Protein AF-A0A1Y6D2R2-F1 (afdb_monomer_lite)

Sequence (92 aa):
MIPPPHRAPWTTTSRIPMKQSRTILRRVAGLTLALWLSGCVQVAPWERGHLAKPQMALEPHPEQNGFLEHVHGGREAASGGTSASGGGCGCY

Structure (mmCIF, N/CA/C/O backbone):
data_AF-A0A1Y6D2R2-F1
#
_entry.id   AF-A0A1Y6D2R2-F1
#
loop_
_atom_site.group_PDB
_atom_site.id
_atom_site.type_symbol
_atom_site.label_atom_id
_atom_site.label_alt_id
_atom_site.label_comp_id
_atom_site.label_asym_id
_atom_site.label_entity_id
_atom_site.label_seq_id
_atom_site.pdbx_PDB_ins_code
_atom_site.Cartn_x
_atom_site.Cartn_y
_atom_site.Cartn_z
_atom_site.occupancy
_atom_site.B_iso_or_equiv
_atom_site.auth_seq_id
_atom_site.auth_comp_id
_atom_site.auth_asym_id
_atom_site.auth_atom_id
_atom_site.pdbx_PDB_model_num
ATOM 1 N N . MET A 1 1 ? -41.005 38.271 54.889 1.00 44.94 1 MET A N 1
ATOM 2 C CA . MET A 1 1 ? -41.258 37.061 54.075 1.00 44.94 1 MET A CA 1
ATOM 3 C C . MET A 1 1 ? -39.993 36.756 53.288 1.00 44.94 1 MET A C 1
ATOM 5 O O . MET A 1 1 ? -39.618 37.561 52.452 1.00 44.94 1 MET A O 1
ATOM 9 N N . ILE A 1 2 ? -39.298 35.670 53.630 1.00 44.16 2 ILE A N 1
ATOM 10 C CA . ILE A 1 2 ? -38.034 35.219 53.019 1.00 44.16 2 ILE A CA 1
ATOM 11 C C . ILE A 1 2 ? -38.311 33.815 52.448 1.00 44.16 2 ILE A C 1
ATOM 13 O O . ILE A 1 2 ? -38.804 32.983 53.214 1.00 44.16 2 ILE A O 1
ATOM 17 N N . PRO A 1 3 ? -38.077 33.526 51.153 1.00 69.69 3 PRO A N 1
ATOM 18 C CA . PRO A 1 3 ? -38.274 32.183 50.602 1.00 69.69 3 PRO A CA 1
ATOM 19 C C . PRO A 1 3 ? -37.110 31.231 50.968 1.00 69.69 3 PRO A C 1
ATOM 21 O O . PRO A 1 3 ? -35.984 31.693 51.169 1.00 69.69 3 PRO A O 1
ATOM 24 N N . PRO A 1 4 ? -37.351 29.907 51.069 1.00 72.25 4 PRO A N 1
ATOM 25 C CA . PRO A 1 4 ? -36.335 28.921 51.445 1.00 72.25 4 PRO A CA 1
ATOM 26 C C . PRO A 1 4 ? -35.384 28.552 50.283 1.00 72.25 4 PRO A C 1
ATOM 28 O O . PRO A 1 4 ? -35.754 28.682 49.115 1.00 72.25 4 PRO A O 1
ATOM 31 N N . PRO A 1 5 ? -34.170 28.042 50.576 1.00 68.56 5 PRO A N 1
ATOM 32 C CA . PRO A 1 5 ? -33.186 27.678 49.557 1.00 68.56 5 PRO A CA 1
ATOM 33 C C . PRO A 1 5 ? -33.542 26.369 48.826 1.00 68.56 5 PRO A C 1
ATOM 35 O O . PRO A 1 5 ? -33.826 25.339 49.442 1.00 68.56 5 PRO A O 1
ATOM 38 N N . HIS A 1 6 ? -33.474 26.404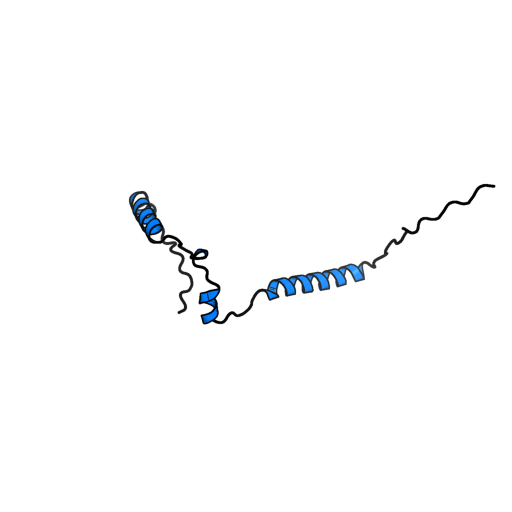 47.492 1.00 61.31 6 HIS A N 1
ATOM 39 C CA . HIS A 1 6 ? -33.615 25.246 46.607 1.00 61.31 6 HIS A CA 1
ATOM 40 C C . HIS A 1 6 ? -32.458 24.249 46.809 1.00 61.31 6 HIS A C 1
ATOM 42 O O . HIS A 1 6 ? -31.287 24.611 46.705 1.00 61.31 6 HIS A O 1
ATOM 48 N N . ARG A 1 7 ? -32.774 22.970 47.065 1.00 59.53 7 ARG A N 1
ATOM 49 C CA . ARG A 1 7 ? -31.787 21.874 47.054 1.00 59.53 7 ARG A CA 1
ATOM 50 C C . ARG A 1 7 ? -31.433 21.524 45.609 1.00 59.53 7 ARG A C 1
ATOM 52 O O . ARG A 1 7 ? -32.319 21.265 44.801 1.00 59.53 7 ARG A O 1
ATOM 59 N N . ALA A 1 8 ? -30.142 21.493 45.299 1.00 61.50 8 ALA A N 1
ATOM 60 C CA . ALA A 1 8 ? -29.638 21.133 43.982 1.00 61.50 8 ALA A CA 1
ATOM 61 C C . ALA A 1 8 ? -29.683 19.595 43.757 1.00 61.50 8 ALA A C 1
ATOM 63 O O . ALA A 1 8 ? -29.336 18.848 44.673 1.00 61.50 8 ALA A O 1
ATOM 64 N N . PRO A 1 9 ? -30.066 19.097 42.562 1.00 62.59 9 PRO A N 1
ATOM 65 C CA . PRO A 1 9 ? -30.294 17.666 42.294 1.00 62.59 9 PRO A CA 1
ATOM 66 C C . PRO A 1 9 ? -29.047 16.835 41.918 1.00 62.59 9 PRO A C 1
ATOM 68 O O . PRO A 1 9 ? -29.174 15.682 41.515 1.00 62.59 9 PRO A O 1
ATOM 71 N N . TRP A 1 10 ? -27.828 17.371 42.021 1.00 58.41 10 TRP A N 1
ATOM 72 C CA . TRP A 1 10 ? -26.628 16.738 41.444 1.00 58.41 10 TRP A CA 1
ATOM 73 C C . TRP A 1 10 ? -25.910 15.726 42.352 1.00 58.41 10 TRP A C 1
ATOM 75 O O . TRP A 1 10 ? -24.838 15.238 42.004 1.00 58.41 10 TRP A O 1
ATOM 85 N N . THR A 1 11 ? -26.505 15.304 43.469 1.00 52.97 11 THR A N 1
ATOM 86 C CA . THR A 1 11 ? -25.956 14.215 44.296 1.00 52.97 11 THR A CA 1
ATOM 87 C C . THR 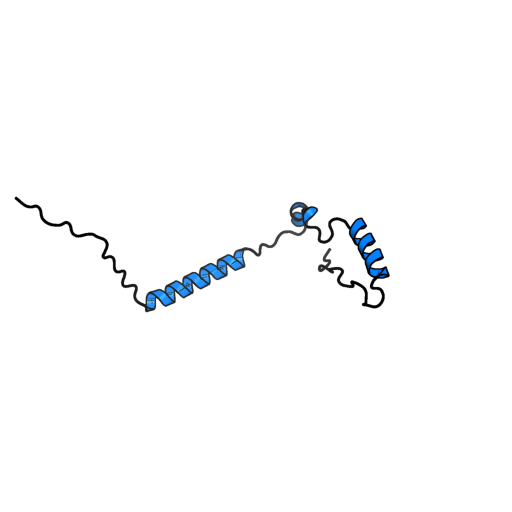A 1 11 ? -26.331 12.825 43.767 1.00 52.97 11 THR A C 1
ATOM 89 O O . THR A 1 11 ? -26.666 11.926 44.534 1.00 52.97 11 THR A O 1
ATOM 92 N N . THR A 1 12 ? -26.203 12.584 42.458 1.00 60.06 12 THR A N 1
ATOM 93 C CA . THR A 1 12 ? -26.061 11.203 41.968 1.00 60.06 12 THR A CA 1
ATOM 94 C C . THR A 1 12 ? -24.607 10.795 42.166 1.00 60.06 12 THR A C 1
ATOM 96 O O . THR A 1 12 ? -23.801 10.760 41.242 1.00 60.06 12 THR A O 1
ATOM 99 N N . THR A 1 13 ? -24.246 10.508 43.420 1.00 61.78 13 THR A N 1
ATOM 100 C CA . THR A 1 13 ? -23.050 9.713 43.690 1.00 61.78 13 THR A CA 1
ATOM 101 C C . THR A 1 13 ? -23.398 8.290 43.260 1.00 61.78 13 THR A C 1
ATOM 103 O O . THR A 1 13 ? -24.047 7.522 43.973 1.00 61.78 13 THR A O 1
ATOM 106 N N . SER A 1 14 ? -23.089 7.958 42.009 1.00 61.56 14 SER A N 1
ATOM 107 C CA . SER A 1 14 ? -23.235 6.596 41.521 1.00 61.56 14 SER A CA 1
ATOM 108 C C . SER A 1 14 ? -22.220 5.736 42.271 1.00 61.56 14 SER A C 1
ATOM 110 O O . SER A 1 14 ? -21.044 5.673 41.909 1.00 61.56 14 SER A O 1
ATOM 112 N N . ARG A 1 15 ? -22.656 5.086 43.354 1.00 59.62 15 ARG A N 1
ATOM 113 C CA . ARG A 1 15 ? -21.885 4.023 44.001 1.00 59.62 15 ARG A CA 1
ATOM 114 C C . ARG A 1 15 ? -21.932 2.804 43.090 1.00 59.62 15 ARG A C 1
ATOM 116 O O . ARG A 1 15 ? -22.757 1.916 43.272 1.00 59.62 15 ARG A O 1
ATOM 123 N N . ILE A 1 16 ? -21.075 2.785 42.077 1.00 61.19 16 ILE A N 1
ATOM 124 C CA . ILE A 1 16 ? -20.899 1.603 41.239 1.00 61.19 16 ILE A CA 1
ATOM 125 C C . ILE A 1 16 ? -20.128 0.581 42.088 1.00 61.19 16 ILE A C 1
ATOM 127 O O . ILE A 1 16 ? -19.006 0.871 42.512 1.00 61.19 16 ILE A O 1
ATOM 131 N N . PRO A 1 17 ? -20.686 -0.606 42.380 1.00 59.34 17 PRO A N 1
ATOM 132 C CA . PRO A 1 17 ? -19.975 -1.613 43.151 1.00 59.34 17 PRO A CA 1
ATOM 133 C C . PRO A 1 17 ? -18.734 -2.072 42.373 1.00 59.34 17 PRO A C 1
ATOM 135 O O . PRO A 1 17 ? -18.800 -2.401 41.189 1.00 59.34 17 PRO A O 1
ATOM 138 N N . MET A 1 18 ? -17.578 -2.131 43.038 1.00 60.22 18 MET A N 1
ATOM 139 C CA . MET A 1 18 ? -16.271 -2.405 42.409 1.00 60.22 18 MET A CA 1
ATOM 140 C C . MET A 1 18 ? -16.218 -3.744 41.638 1.00 60.22 18 MET A C 1
ATOM 142 O O . MET A 1 18 ? -15.420 -3.913 40.716 1.00 60.22 18 MET A O 1
ATOM 146 N N . LYS A 1 19 ? -17.109 -4.693 41.962 1.00 54.75 19 LYS A N 1
ATOM 147 C CA . LYS A 1 19 ? -17.268 -5.982 41.262 1.00 54.75 19 LYS A CA 1
ATOM 148 C C . LYS A 1 19 ? -17.979 -5.849 39.902 1.00 54.75 19 LYS A C 1
ATOM 150 O O . LYS A 1 19 ? -17.693 -6.611 38.976 1.00 54.75 19 LYS A O 1
ATOM 155 N N . GLN A 1 20 ? -18.853 -4.851 39.768 1.00 58.97 20 GLN A N 1
ATOM 156 C CA . GLN A 1 20 ? -19.564 -4.503 38.534 1.00 58.97 20 GLN A CA 1
ATOM 157 C C . GLN A 1 20 ? -18.637 -3.772 37.550 1.00 58.97 20 GLN A C 1
ATOM 159 O O . GLN A 1 20 ? -18.685 -4.038 36.356 1.00 58.97 20 GLN A O 1
ATOM 164 N N . SER A 1 21 ? -17.689 -2.967 38.046 1.00 64.81 21 SER A N 1
ATOM 165 C CA . SER A 1 21 ? -16.657 -2.323 37.214 1.00 64.81 21 SER A CA 1
ATOM 166 C C . SER A 1 21 ? -15.746 -3.335 36.491 1.00 64.81 21 SER A C 1
ATOM 168 O O . SER A 1 21 ? -15.577 -3.257 35.276 1.00 64.81 21 SER A O 1
ATOM 170 N N . ARG A 1 22 ? -15.230 -4.363 37.188 1.00 71.00 22 ARG A N 1
ATOM 171 C CA . ARG A 1 22 ? -14.327 -5.371 36.577 1.00 71.00 22 ARG A CA 1
ATOM 172 C C . ARG A 1 22 ? -15.016 -6.257 35.531 1.00 71.00 22 ARG A C 1
ATOM 174 O O . ARG A 1 22 ? -14.369 -6.719 34.595 1.00 71.00 22 ARG A O 1
ATOM 181 N N . THR A 1 23 ? -16.313 -6.519 35.683 1.00 71.19 23 THR A N 1
ATOM 182 C CA . THR A 1 23 ? -17.097 -7.317 34.723 1.00 71.19 23 THR A CA 1
ATOM 183 C C . THR A 1 23 ? -17.520 -6.494 33.508 1.00 71.19 23 THR A C 1
ATOM 185 O O . THR A 1 23 ? -17.442 -7.002 32.390 1.00 71.19 23 THR A O 1
ATOM 188 N N . ILE A 1 24 ? -17.871 -5.218 33.701 1.00 81.06 24 ILE A N 1
ATOM 189 C CA . ILE A 1 24 ? -18.105 -4.267 32.607 1.00 81.06 24 ILE A CA 1
ATOM 190 C C . ILE A 1 24 ? -16.822 -4.069 31.795 1.00 81.06 24 ILE A C 1
ATOM 192 O O . ILE A 1 24 ? -16.862 -4.210 30.577 1.00 81.06 24 ILE A O 1
ATOM 196 N N . LEU A 1 25 ? -15.673 -3.855 32.446 1.00 81.50 25 LEU A N 1
ATOM 197 C CA . LEU A 1 25 ? -14.395 -3.653 31.756 1.00 81.50 25 LEU A CA 1
ATOM 198 C C . LEU A 1 25 ? -13.998 -4.863 30.893 1.00 81.50 25 LEU A C 1
ATOM 200 O O . LEU A 1 25 ? -13.546 -4.692 29.767 1.00 81.50 25 LEU A O 1
ATOM 204 N N . ARG A 1 26 ? -14.234 -6.092 31.376 1.00 83.00 26 ARG A N 1
ATOM 205 C CA . ARG A 1 26 ? -14.009 -7.326 30.600 1.00 83.00 26 ARG A CA 1
ATOM 206 C C . ARG A 1 26 ? -14.927 -7.439 29.385 1.00 83.00 26 ARG A C 1
ATOM 208 O O . ARG A 1 26 ? -14.470 -7.843 28.321 1.00 83.00 26 ARG A O 1
ATOM 215 N N . ARG A 1 27 ? -16.209 -7.091 29.536 1.00 85.75 27 ARG A N 1
ATOM 216 C CA . ARG A 1 27 ? -17.161 -7.109 28.417 1.00 85.75 27 ARG A CA 1
ATOM 217 C C . ARG A 1 27 ? -16.823 -6.047 27.380 1.00 85.75 27 ARG A C 1
ATOM 219 O O . ARG A 1 27 ? -16.819 -6.369 26.202 1.00 85.75 27 ARG A O 1
ATOM 226 N N . VAL A 1 28 ? -16.481 -4.833 27.813 1.00 88.12 28 VAL A N 1
ATOM 227 C CA . VAL A 1 28 ? -16.044 -3.746 26.925 1.00 88.12 28 VAL A CA 1
ATOM 228 C C . VAL A 1 28 ? -14.771 -4.141 26.180 1.00 88.12 28 VAL A C 1
ATOM 230 O O . VAL A 1 28 ? -14.755 -4.036 24.963 1.00 88.12 28 VAL A O 1
ATOM 233 N N . ALA A 1 29 ? -13.763 -4.686 26.870 1.00 87.88 29 ALA A N 1
ATOM 234 C CA . ALA A 1 29 ? -12.526 -5.151 26.241 1.00 87.88 29 ALA A CA 1
ATOM 235 C C . ALA A 1 29 ? -12.768 -6.262 25.198 1.00 87.88 29 ALA A C 1
ATOM 237 O O . ALA A 1 29 ? -12.172 -6.248 24.121 1.00 87.88 29 ALA A O 1
ATOM 238 N N . GLY A 1 30 ? -13.671 -7.206 25.490 1.00 88.69 30 GLY A N 1
ATOM 239 C CA . GLY A 1 30 ? -14.069 -8.246 24.537 1.00 88.69 30 GLY A CA 1
ATOM 240 C C . GLY A 1 30 ? -14.798 -7.685 23.313 1.00 88.69 30 GLY A C 1
ATOM 241 O O . GLY A 1 30 ? -14.511 -8.088 22.189 1.00 88.69 30 GLY A O 1
ATOM 242 N N . LEU A 1 31 ? -15.694 -6.715 23.517 1.00 86.94 31 LEU A N 1
ATOM 243 C CA . LEU A 1 31 ? -16.433 -6.043 22.444 1.00 86.94 31 LEU A CA 1
ATOM 244 C C . LEU A 1 31 ? -15.514 -5.197 21.560 1.00 86.94 31 LEU A C 1
ATOM 246 O O . LEU A 1 31 ? -15.628 -5.252 20.339 1.00 86.94 31 LEU A O 1
ATOM 250 N N . THR A 1 32 ? -14.570 -4.465 22.159 1.00 85.31 32 THR A N 1
ATOM 251 C CA . THR A 1 32 ? -13.554 -3.730 21.402 1.00 85.31 32 THR A CA 1
ATOM 252 C C . THR A 1 32 ? -12.692 -4.692 20.602 1.00 85.31 32 THR A C 1
ATOM 254 O O . THR A 1 32 ? -12.522 -4.477 19.413 1.00 85.31 32 THR A O 1
ATOM 257 N N . LEU A 1 33 ? -12.222 -5.796 21.189 1.00 85.94 33 LEU A N 1
ATOM 258 C CA . LEU A 1 33 ? -11.400 -6.764 20.461 1.00 85.94 33 LEU A CA 1
ATOM 259 C C . LEU A 1 33 ? -12.154 -7.360 19.260 1.00 85.94 33 LEU A C 1
ATOM 261 O O . LEU A 1 33 ? -11.617 -7.388 18.159 1.00 85.94 33 LEU A O 1
ATOM 265 N N . ALA A 1 34 ? -13.418 -7.756 19.432 1.00 82.44 34 ALA A N 1
ATOM 266 C CA . ALA A 1 34 ? -14.240 -8.269 18.334 1.00 82.44 34 ALA A CA 1
ATOM 267 C C . ALA A 1 34 ? -14.431 -7.245 17.197 1.00 82.44 34 ALA A C 1
ATOM 269 O O . ALA A 1 34 ? -14.422 -7.620 16.024 1.00 82.44 34 ALA A O 1
ATOM 270 N N . LEU A 1 35 ? -14.543 -5.953 17.527 1.00 80.44 35 LEU A N 1
ATOM 271 C CA . LEU A 1 35 ? -14.640 -4.880 16.535 1.00 80.44 35 LEU A CA 1
ATOM 272 C C . LEU A 1 35 ? -13.371 -4.778 15.678 1.00 80.44 35 LEU A C 1
ATOM 274 O O . LEU A 1 35 ? -13.463 -4.614 14.464 1.00 80.44 35 LEU A O 1
ATOM 278 N N . TRP A 1 36 ? -12.194 -4.939 16.287 1.00 77.81 36 TRP A N 1
ATOM 279 C CA . TRP A 1 36 ? -10.914 -4.897 15.573 1.00 77.81 36 TRP A CA 1
ATOM 280 C C . TRP A 1 36 ? -10.717 -6.098 14.640 1.00 77.81 36 TRP A C 1
ATOM 282 O O . TRP A 1 36 ? -10.122 -5.949 13.576 1.00 77.81 36 TRP A O 1
ATOM 292 N N . LEU A 1 37 ? -11.253 -7.274 14.986 1.00 74.81 37 LEU A N 1
ATOM 293 C CA . LEU A 1 37 ? -11.185 -8.459 14.121 1.00 74.81 37 LEU A CA 1
ATOM 294 C C . LEU A 1 37 ? -12.208 -8.438 12.968 1.00 74.81 37 LEU A C 1
ATOM 296 O O . LEU A 1 37 ? -12.036 -9.167 11.994 1.00 74.81 37 LEU A O 1
ATOM 300 N N . SER A 1 38 ? -13.246 -7.597 13.035 1.00 70.12 38 SER A N 1
ATOM 301 C CA . SER A 1 38 ? -14.311 -7.547 12.017 1.00 70.12 38 SER A CA 1
ATOM 302 C C . SER A 1 38 ? -13.894 -6.952 10.661 1.00 70.12 38 SER A C 1
ATOM 304 O O . SER A 1 38 ? -14.644 -7.050 9.695 1.00 70.12 38 SER A O 1
ATOM 306 N N . GLY A 1 39 ? -12.693 -6.371 10.559 1.00 65.25 39 GLY A N 1
ATOM 307 C CA . GLY A 1 39 ? -12.169 -5.800 9.311 1.00 65.25 39 GLY A CA 1
ATOM 308 C C . GLY A 1 39 ? -11.600 -6.819 8.314 1.00 65.25 39 GLY A C 1
ATOM 309 O O . GLY A 1 39 ? -11.270 -6.448 7.190 1.00 65.25 39 GLY A O 1
ATOM 310 N N . CYS A 1 40 ? -11.463 -8.092 8.695 1.00 69.19 40 CYS A N 1
ATOM 311 C CA . CYS A 1 40 ? -10.909 -9.124 7.820 1.00 69.19 40 CYS A CA 1
ATOM 312 C C . CYS A 1 40 ? -12.023 -9.744 6.959 1.00 69.19 40 CYS A C 1
ATOM 314 O O . CYS A 1 40 ? -12.596 -10.774 7.310 1.00 69.19 40 CYS A O 1
ATOM 316 N N . VAL A 1 41 ? -12.370 -9.083 5.849 1.00 71.31 41 VAL A N 1
ATOM 317 C CA . VAL A 1 41 ? -13.337 -9.596 4.867 1.00 71.31 41 VAL A CA 1
ATOM 318 C C . VAL A 1 41 ? -12.610 -10.313 3.729 1.00 71.31 41 VAL A C 1
ATOM 320 O O . VAL A 1 41 ? -11.642 -9.799 3.166 1.00 71.31 41 VAL A O 1
ATOM 323 N N . GLN A 1 42 ? -13.068 -11.517 3.388 1.00 67.25 42 GLN A N 1
ATOM 324 C CA . GLN A 1 42 ? -12.545 -12.263 2.248 1.00 67.25 42 GLN A CA 1
ATOM 325 C C . GLN A 1 42 ? -13.110 -11.654 0.955 1.00 67.25 42 GLN A C 1
ATOM 327 O O . GLN A 1 42 ? -14.276 -11.858 0.629 1.00 67.25 42 GLN A O 1
ATOM 332 N N . VAL A 1 43 ? -12.289 -10.891 0.233 1.00 68.69 43 VAL A N 1
ATOM 333 C CA . VAL A 1 43 ? -12.643 -10.302 -1.070 1.00 68.69 43 VAL A CA 1
ATOM 334 C C . VAL A 1 43 ? -12.374 -11.321 -2.173 1.00 68.69 43 VAL A C 1
ATOM 336 O O . VAL A 1 43 ? -11.337 -11.996 -2.156 1.00 68.69 43 VAL A O 1
ATOM 339 N N . ALA A 1 44 ? -13.286 -11.453 -3.136 1.00 71.94 44 ALA A N 1
ATOM 340 C CA . ALA A 1 44 ? -13.085 -12.388 -4.232 1.00 71.94 44 ALA A CA 1
ATOM 341 C C . ALA A 1 44 ? -11.929 -11.922 -5.148 1.00 71.94 44 ALA A C 1
ATOM 343 O O . ALA A 1 44 ? -11.759 -10.718 -5.362 1.00 71.94 44 ALA A O 1
ATOM 344 N N . PRO A 1 45 ? -11.120 -12.832 -5.729 1.00 62.28 45 PRO A N 1
ATOM 345 C CA . PRO A 1 45 ? -9.913 -12.458 -6.471 1.00 62.28 45 PRO A CA 1
ATOM 346 C C . PRO A 1 45 ? -10.139 -11.450 -7.606 1.00 62.28 45 PRO A C 1
ATOM 348 O O . PRO A 1 45 ? -9.278 -10.604 -7.833 1.00 62.28 45 PRO A O 1
ATOM 351 N N . TRP A 1 46 ? -11.290 -11.518 -8.281 1.00 73.62 46 TRP A N 1
ATOM 352 C CA . TRP A 1 46 ? -11.665 -10.647 -9.400 1.00 73.62 46 TRP A CA 1
ATOM 353 C C . TRP A 1 46 ? -12.139 -9.248 -8.973 1.00 73.62 46 TRP A C 1
ATOM 355 O O . TRP A 1 46 ? -12.047 -8.311 -9.761 1.00 73.62 46 TRP A O 1
ATOM 365 N N . GLU A 1 47 ? -12.580 -9.058 -7.727 1.00 68.31 47 GLU A N 1
ATOM 366 C CA . GLU A 1 47 ? -12.952 -7.734 -7.198 1.00 68.31 47 GLU A CA 1
ATOM 367 C C . GLU A 1 47 ? -11.713 -6.877 -6.899 1.00 68.31 47 GLU A C 1
ATOM 369 O O . GLU A 1 47 ? -11.768 -5.646 -6.942 1.00 68.31 47 GLU A O 1
ATOM 374 N N . ARG A 1 48 ? -10.550 -7.516 -6.691 1.00 61.69 48 ARG A N 1
ATOM 375 C CA . ARG A 1 48 ? -9.272 -6.817 -6.490 1.00 61.69 48 ARG A CA 1
ATOM 376 C C . ARG A 1 48 ? -8.895 -5.923 -7.670 1.00 61.69 48 ARG A C 1
ATOM 378 O O . ARG A 1 48 ? -8.276 -4.894 -7.437 1.00 61.69 48 ARG A O 1
ATOM 385 N N . GLY A 1 49 ? -9.311 -6.252 -8.896 1.00 65.44 49 GLY A N 1
ATOM 386 C CA . GLY A 1 49 ? -9.064 -5.406 -10.071 1.00 65.44 49 GLY A CA 1
ATOM 387 C C . GLY A 1 49 ? -9.735 -4.030 -9.990 1.00 65.44 49 GLY A C 1
ATOM 388 O O . GLY A 1 49 ? -9.212 -3.063 -10.531 1.00 65.44 49 GLY A O 1
ATOM 389 N N . HIS A 1 50 ? -10.857 -3.917 -9.270 1.00 68.94 50 HIS A N 1
ATOM 390 C CA . HIS A 1 50 ? -11.551 -2.644 -9.058 1.00 68.94 50 HIS A CA 1
ATOM 391 C C . HIS A 1 50 ? -11.081 -1.900 -7.798 1.00 68.94 50 HIS A C 1
ATOM 393 O O . HIS A 1 50 ? -11.154 -0.671 -7.752 1.00 68.94 50 HIS A O 1
ATOM 399 N N . LEU A 1 51 ? -10.604 -2.625 -6.778 1.00 65.75 51 LEU A N 1
ATOM 400 C CA . LEU A 1 51 ? -10.124 -2.046 -5.516 1.00 65.75 51 LEU A CA 1
ATOM 401 C C . LEU A 1 51 ? -8.648 -1.618 -5.572 1.00 65.75 51 LEU A C 1
ATOM 403 O O . LEU A 1 51 ? -8.266 -0.662 -4.894 1.00 65.75 51 LEU A O 1
ATOM 407 N N . ALA A 1 52 ? -7.822 -2.294 -6.373 1.00 68.56 52 ALA A N 1
ATOM 408 C CA . ALA A 1 52 ? -6.410 -1.975 -6.557 1.00 68.56 52 ALA A CA 1
ATOM 409 C C . ALA A 1 52 ? -6.260 -0.794 -7.520 1.00 68.56 52 ALA A C 1
ATOM 411 O O . ALA A 1 52 ? -6.036 -0.950 -8.720 1.00 68.56 52 ALA A O 1
ATOM 412 N N . LYS A 1 53 ? -6.416 0.418 -6.984 1.00 74.19 53 LYS A N 1
ATOM 413 C CA . LYS A 1 53 ? -6.186 1.637 -7.758 1.00 74.19 53 LYS A CA 1
ATOM 414 C C . LYS A 1 53 ? -4.714 1.695 -8.196 1.00 74.19 53 LYS A C 1
ATOM 416 O O . LYS A 1 53 ? -3.846 1.343 -7.397 1.00 74.19 53 LYS A O 1
ATOM 421 N N . PRO A 1 54 ? -4.402 2.200 -9.400 1.00 68.38 54 PRO A N 1
ATOM 422 C CA . PRO A 1 54 ? -3.023 2.277 -9.891 1.00 68.38 54 PRO A CA 1
ATOM 423 C C . PRO A 1 54 ? -2.099 3.106 -8.981 1.00 68.38 54 PRO A C 1
ATOM 425 O O . PRO A 1 54 ? -0.905 2.853 -8.924 1.00 68.38 54 PRO A O 1
ATOM 428 N N . GLN A 1 55 ? -2.646 4.041 -8.198 1.00 69.94 55 GLN A N 1
ATOM 429 C CA . GLN A 1 55 ? -1.897 4.836 -7.214 1.00 69.94 55 GLN A CA 1
ATOM 430 C C . GLN A 1 55 ? -1.468 4.044 -5.965 1.00 69.94 55 GLN A C 1
ATOM 432 O O . GLN A 1 55 ? -0.701 4.557 -5.159 1.00 69.94 55 GLN A O 1
ATOM 437 N N . MET A 1 56 ? -1.990 2.831 -5.767 1.00 70.31 56 MET A N 1
ATOM 438 C CA . MET A 1 56 ? -1.588 1.919 -4.687 1.00 70.31 56 MET A CA 1
ATOM 439 C C . MET A 1 56 ? -0.524 0.916 -5.149 1.00 70.31 56 MET A C 1
ATOM 441 O O . MET A 1 56 ? -0.183 0.001 -4.400 1.00 70.31 56 MET A O 1
ATOM 445 N N . ALA A 1 57 ? -0.035 1.042 -6.388 1.00 77.31 57 ALA A N 1
ATOM 446 C CA . ALA A 1 57 ? 1.064 0.229 -6.875 1.00 77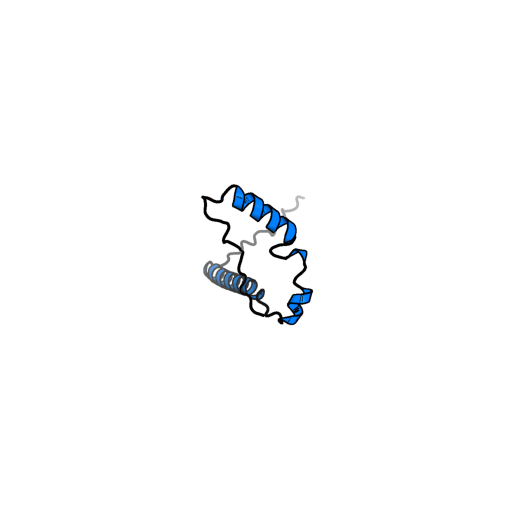.31 57 ALA A CA 1
ATOM 447 C C . ALA A 1 57 ? 2.300 0.453 -5.995 1.00 77.31 57 ALA A C 1
ATOM 449 O O . ALA A 1 57 ? 2.631 1.587 -5.654 1.00 77.31 57 ALA A O 1
ATOM 450 N N . LEU A 1 58 ? 2.977 -0.644 -5.648 1.00 75.62 58 LEU A N 1
ATOM 451 C CA . LEU A 1 58 ? 4.221 -0.603 -4.879 1.00 75.62 58 LEU A CA 1
ATOM 452 C C . LEU A 1 58 ? 5.294 0.225 -5.598 1.00 75.62 58 LEU A C 1
ATOM 454 O O . LEU A 1 58 ? 6.08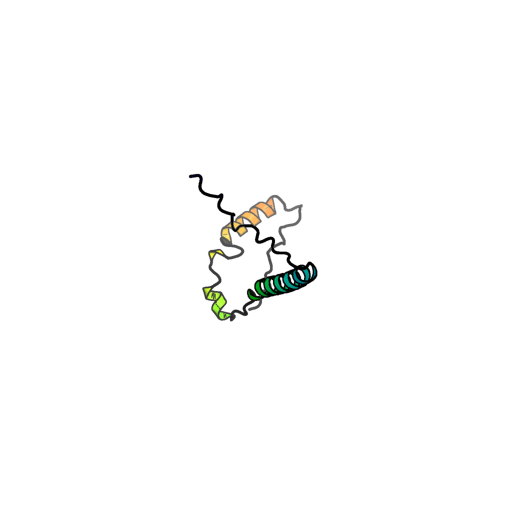0 0.902 -4.949 1.00 75.62 58 LEU A O 1
ATOM 458 N N . GLU A 1 59 ? 5.263 0.192 -6.930 1.00 76.75 59 GLU A N 1
ATOM 459 C CA . GLU A 1 59 ? 6.107 0.995 -7.799 1.00 76.75 59 GLU A CA 1
ATOM 460 C C . GLU A 1 59 ? 5.242 1.761 -8.816 1.00 76.75 59 GLU A C 1
ATOM 462 O O . GLU A 1 59 ? 4.837 1.188 -9.831 1.00 76.75 59 GLU A O 1
ATOM 467 N N . PRO A 1 60 ? 4.907 3.036 -8.557 1.00 75.19 60 PRO A N 1
ATOM 468 C CA . PRO A 1 60 ? 4.071 3.833 -9.457 1.00 75.19 60 PRO A CA 1
ATOM 469 C C . PRO A 1 60 ? 4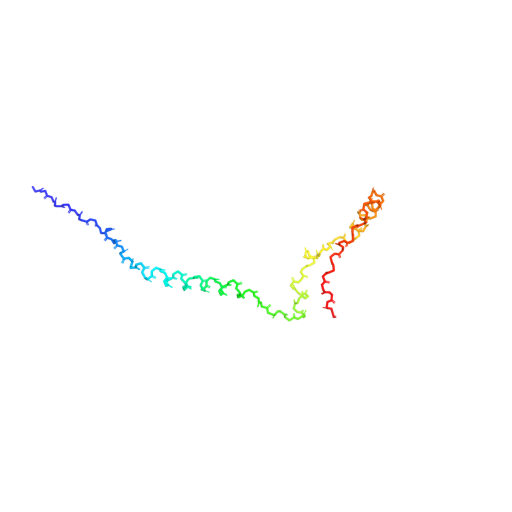.775 4.229 -10.764 1.00 75.19 60 PRO A C 1
ATOM 471 O O . PRO A 1 60 ? 4.101 4.462 -11.768 1.00 75.19 60 PRO A O 1
ATOM 474 N N . HIS A 1 61 ? 6.110 4.324 -10.746 1.00 83.44 61 HIS A N 1
ATOM 475 C CA . HIS A 1 61 ? 6.937 4.816 -11.855 1.00 83.44 61 HIS A CA 1
ATOM 476 C C . HIS A 1 61 ? 8.124 3.873 -12.108 1.00 83.44 61 HIS A C 1
ATOM 478 O O . HIS A 1 61 ? 9.266 4.204 -11.769 1.00 83.44 61 HIS A O 1
ATOM 484 N N . PRO A 1 62 ? 7.885 2.683 -12.688 1.00 79.12 62 PRO A N 1
ATOM 485 C CA . PRO A 1 62 ? 8.918 1.661 -12.857 1.00 79.12 62 PRO A CA 1
ATOM 486 C C . PRO A 1 62 ? 10.104 2.140 -13.707 1.00 79.12 62 PRO A C 1
ATOM 488 O O . PRO A 1 62 ? 11.242 1.748 -13.453 1.00 79.12 62 PRO A O 1
ATOM 491 N N . GLU A 1 63 ? 9.870 3.017 -14.683 1.00 83.81 63 GLU A N 1
ATOM 492 C CA . GLU A 1 63 ? 10.916 3.599 -15.524 1.00 83.81 63 GLU A CA 1
ATOM 493 C C . GLU A 1 63 ? 11.845 4.542 -14.749 1.00 83.81 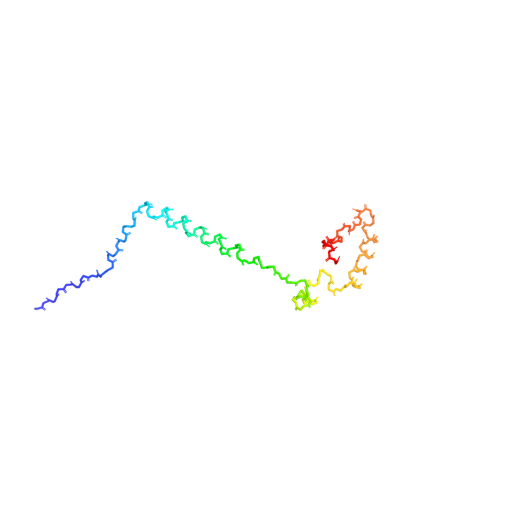63 GLU A C 1
ATOM 495 O O . GLU A 1 63 ? 13.058 4.546 -14.967 1.00 83.81 63 GLU A O 1
ATOM 500 N N . GLN A 1 64 ? 11.288 5.312 -13.813 1.00 85.19 64 GLN A N 1
ATOM 501 C CA . GLN A 1 64 ? 12.060 6.224 -12.975 1.00 85.19 64 GLN A CA 1
ATOM 502 C C . GLN A 1 64 ? 12.815 5.445 -11.905 1.00 85.19 64 GLN A C 1
ATOM 504 O O . GLN A 1 64 ? 13.998 5.704 -11.689 1.00 85.19 64 GLN A O 1
ATOM 509 N N . ASN A 1 65 ? 12.166 4.456 -11.284 1.00 83.00 65 ASN A N 1
ATOM 510 C CA . ASN A 1 65 ? 12.820 3.635 -10.277 1.00 83.00 65 ASN A CA 1
ATOM 511 C C . ASN A 1 65 ? 13.968 2.811 -10.877 1.00 83.00 65 ASN A C 1
ATOM 513 O O . ASN A 1 65 ? 15.057 2.791 -10.316 1.00 83.00 65 ASN A O 1
ATOM 517 N N . GLY A 1 66 ? 13.790 2.242 -12.074 1.00 84.31 66 GLY A N 1
ATOM 518 C CA . GLY A 1 66 ? 14.877 1.567 -12.790 1.00 84.31 66 GLY A CA 1
ATOM 519 C C . GLY A 1 66 ? 16.068 2.489 -13.073 1.00 84.31 66 GLY A C 1
ATOM 520 O O . GLY A 1 66 ? 17.219 2.100 -12.880 1.00 84.31 66 GLY A O 1
ATOM 521 N N . PHE A 1 67 ? 15.817 3.740 -13.474 1.00 86.06 67 PHE A N 1
ATOM 522 C CA . PHE A 1 67 ? 16.886 4.725 -13.665 1.00 86.06 67 PHE A CA 1
ATOM 523 C C . PHE A 1 67 ? 17.620 5.053 -12.356 1.00 86.06 67 PHE A C 1
ATOM 525 O O . PHE A 1 67 ? 18.853 5.097 -12.331 1.00 86.06 67 PHE A O 1
ATOM 532 N N . LEU A 1 68 ? 16.880 5.263 -11.267 1.00 86.50 68 LEU A N 1
ATOM 533 C CA . LEU A 1 68 ? 17.456 5.539 -9.950 1.00 86.50 68 LEU A CA 1
ATOM 534 C C . LEU A 1 68 ? 18.274 4.354 -9.435 1.00 86.50 68 LEU A C 1
ATOM 536 O O . LEU A 1 68 ? 19.375 4.564 -8.932 1.00 86.50 68 LEU A O 1
ATOM 540 N N . GLU A 1 69 ? 17.791 3.133 -9.643 1.00 84.38 69 GLU A N 1
ATOM 541 C CA . GLU A 1 69 ? 18.506 1.895 -9.336 1.00 84.38 69 GLU A CA 1
ATOM 542 C C . GLU A 1 69 ? 19.804 1.758 -10.136 1.00 84.38 69 GLU A C 1
ATOM 544 O O . GLU A 1 69 ? 20.845 1.426 -9.575 1.00 84.38 69 GLU A O 1
ATOM 549 N N . HIS A 1 70 ? 19.815 2.110 -11.425 1.00 85.94 70 HIS A N 1
ATOM 550 C CA . HIS A 1 70 ? 21.054 2.134 -12.210 1.00 85.94 70 HIS A CA 1
ATOM 551 C C . HIS A 1 70 ? 22.074 3.152 -11.680 1.00 85.94 70 HIS A C 1
ATOM 553 O O . HIS A 1 70 ? 23.271 2.857 -11.605 1.00 85.94 70 HIS A O 1
ATOM 559 N N . VAL A 1 71 ? 21.618 4.347 -11.295 1.00 88.12 71 VAL A N 1
ATOM 560 C CA . VAL A 1 71 ? 22.488 5.388 -10.725 1.00 88.12 71 VAL A CA 1
ATOM 561 C C . VAL A 1 71 ? 22.999 4.978 -9.342 1.00 88.12 71 VAL A C 1
ATOM 563 O O . VAL A 1 71 ? 24.186 5.156 -9.055 1.00 88.12 71 VAL A O 1
ATOM 566 N N . HIS A 1 72 ? 22.137 4.417 -8.494 1.00 83.25 72 HIS A N 1
ATOM 567 C CA . HIS A 1 72 ? 22.521 3.929 -7.173 1.00 83.25 72 HIS A CA 1
ATOM 568 C C . HIS A 1 72 ? 23.452 2.727 -7.262 1.00 83.25 72 HIS A C 1
ATOM 570 O O . HIS A 1 72 ? 24.499 2.752 -6.624 1.00 83.25 72 HIS A O 1
ATOM 576 N N . GLY A 1 73 ? 23.162 1.749 -8.117 1.00 82.69 73 GLY A N 1
ATOM 577 C CA . GLY A 1 73 ? 24.020 0.591 -8.351 1.00 82.69 73 GLY A CA 1
ATOM 578 C C . GLY A 1 73 ? 25.427 0.971 -8.816 1.00 82.69 73 GLY A C 1
ATOM 579 O O . GLY A 1 73 ? 26.390 0.321 -8.425 1.00 82.69 73 GLY A O 1
ATOM 580 N N . GLY A 1 74 ? 25.578 2.058 -9.582 1.00 84.81 74 GLY A N 1
ATOM 581 C CA . GLY A 1 74 ? 26.895 2.588 -9.955 1.00 84.81 74 GLY A CA 1
ATOM 582 C C . GLY A 1 74 ? 27.631 3.305 -8.816 1.00 84.81 74 GLY A C 1
ATOM 583 O O . GLY A 1 74 ? 28.858 3.251 -8.749 1.00 84.81 74 GLY A O 1
ATOM 584 N N . ARG A 1 75 ? 26.902 3.975 -7.917 1.00 85.38 75 ARG A N 1
ATOM 585 C CA . ARG A 1 75 ? 27.480 4.714 -6.776 1.00 85.38 75 ARG A CA 1
ATOM 586 C C . ARG A 1 75 ? 27.823 3.812 -5.593 1.00 85.38 75 ARG A C 1
ATOM 588 O O . ARG A 1 75 ? 28.815 4.047 -4.916 1.00 85.38 75 ARG A O 1
ATOM 595 N N . GLU A 1 76 ? 27.021 2.778 -5.387 1.00 81.50 76 GLU A N 1
ATOM 596 C CA . GLU A 1 76 ? 27.002 1.923 -4.200 1.00 81.50 76 GLU A CA 1
ATOM 597 C C . GLU A 1 76 ? 27.385 0.467 -4.538 1.00 81.50 76 GLU A C 1
ATOM 599 O O . GLU A 1 76 ? 27.117 -0.458 -3.780 1.00 81.50 76 GLU A O 1
ATOM 604 N N . ALA A 1 77 ? 28.054 0.232 -5.677 1.00 69.56 77 ALA A N 1
ATOM 605 C CA . ALA A 1 77 ? 28.403 -1.110 -6.168 1.00 69.56 77 ALA A CA 1
ATOM 606 C C . ALA A 1 77 ? 29.145 -1.989 -5.137 1.00 69.56 77 ALA A C 1
ATOM 608 O O . ALA A 1 77 ? 29.069 -3.216 -5.195 1.00 69.56 77 ALA A O 1
ATOM 609 N N . ALA A 1 78 ? 29.867 -1.370 -4.197 1.00 66.69 78 ALA A N 1
ATOM 610 C CA . ALA A 1 78 ? 30.616 -2.056 -3.149 1.00 66.69 78 ALA A CA 1
ATOM 611 C C . ALA A 1 78 ? 29.789 -2.389 -1.891 1.00 66.69 78 ALA A C 1
ATOM 613 O O . ALA A 1 78 ? 30.192 -3.275 -1.139 1.00 66.69 78 ALA A O 1
ATOM 614 N N . SER A 1 79 ? 28.659 -1.715 -1.639 1.00 67.50 79 SER A N 1
ATOM 615 C CA . SER A 1 79 ? 27.844 -1.905 -0.424 1.00 67.50 79 SER A CA 1
ATOM 616 C C . SER A 1 79 ? 26.814 -3.038 -0.541 1.00 67.50 79 SER A C 1
ATOM 618 O O . SER A 1 79 ? 26.137 -3.353 0.437 1.00 67.50 79 SER A O 1
ATOM 620 N N . GLY A 1 80 ? 26.779 -3.730 -1.687 1.00 63.94 80 GLY A N 1
ATOM 621 C CA . GLY A 1 80 ? 25.800 -4.772 -1.985 1.00 63.94 80 GLY A CA 1
ATOM 622 C C . GLY A 1 80 ? 24.484 -4.132 -2.421 1.00 63.94 80 GLY A C 1
ATOM 623 O O . GLY A 1 80 ? 23.908 -3.328 -1.698 1.00 63.94 80 GLY A O 1
ATOM 624 N N . GLY A 1 81 ? 24.036 -4.451 -3.638 1.00 61.47 81 GLY A N 1
ATOM 625 C CA . GLY A 1 81 ? 22.867 -3.816 -4.250 1.00 61.47 81 GLY A CA 1
ATOM 626 C C . GLY A 1 81 ? 21.584 -3.924 -3.416 1.00 61.47 81 GLY A C 1
ATOM 627 O O . GLY A 1 81 ? 21.456 -4.753 -2.515 1.00 61.47 81 GLY A O 1
ATOM 628 N N . THR A 1 82 ? 20.605 -3.098 -3.765 1.00 64.12 82 THR A N 1
ATOM 629 C CA . THR A 1 82 ? 19.247 -3.035 -3.204 1.00 64.12 82 THR A CA 1
ATOM 630 C C . THR A 1 82 ? 18.437 -4.297 -3.549 1.00 64.12 82 THR A C 1
ATOM 632 O O . THR A 1 82 ? 17.435 -4.277 -4.256 1.00 64.12 82 THR A O 1
ATOM 635 N N . SER A 1 83 ? 18.814 -5.462 -3.020 1.00 58.38 83 SER A N 1
ATOM 636 C CA . SER A 1 83 ? 18.043 -6.706 -3.181 1.00 58.38 83 SER A CA 1
ATOM 637 C C . SER A 1 83 ? 16.821 -6.770 -2.251 1.00 58.38 83 SER A C 1
ATOM 639 O O . SER A 1 83 ? 16.502 -7.822 -1.698 1.00 58.38 83 SER A O 1
ATOM 641 N N . ALA A 1 84 ? 16.145 -5.639 -2.059 1.00 58.59 84 ALA A N 1
ATOM 642 C CA . ALA A 1 84 ? 14.856 -5.538 -1.391 1.00 58.59 84 ALA A CA 1
ATOM 643 C C . ALA A 1 84 ? 13.782 -5.131 -2.410 1.00 58.59 84 ALA A C 1
ATOM 645 O O . ALA A 1 84 ? 12.919 -4.304 -2.126 1.00 58.59 84 ALA A O 1
ATOM 646 N N . SER A 1 85 ? 13.824 -5.709 -3.615 1.00 59.47 85 SER A N 1
ATOM 647 C CA . SER A 1 85 ? 12.652 -5.714 -4.480 1.00 59.47 85 SER A CA 1
ATOM 648 C C . SER A 1 85 ? 11.583 -6.534 -3.760 1.00 59.47 85 SER A C 1
ATOM 650 O O . SER A 1 85 ? 11.682 -7.752 -3.612 1.00 59.47 85 SER A O 1
ATOM 652 N N . GLY A 1 86 ? 10.608 -5.827 -3.191 1.00 55.16 86 GLY A N 1
ATOM 653 C CA . GLY A 1 86 ? 9.509 -6.393 -2.426 1.00 55.16 86 GLY A CA 1
ATOM 654 C C . GLY A 1 86 ? 8.767 -7.454 -3.231 1.00 55.16 86 GLY A C 1
ATOM 655 O O . GLY A 1 86 ? 7.858 -7.151 -3.999 1.00 55.16 86 GLY A O 1
ATOM 656 N N . GLY A 1 87 ? 9.150 -8.712 -3.025 1.00 51.88 87 GLY A N 1
ATOM 657 C CA . GLY A 1 87 ? 8.405 -9.880 -3.453 1.00 51.88 87 GLY A CA 1
ATOM 658 C C . GLY A 1 87 ? 7.155 -9.998 -2.598 1.00 51.88 87 GLY A C 1
ATOM 659 O O . GLY A 1 87 ? 7.130 -10.733 -1.612 1.00 51.88 87 GLY A O 1
ATOM 660 N N . GLY A 1 88 ? 6.105 -9.266 -2.968 1.00 58.09 88 GLY A N 1
ATOM 661 C CA . GLY A 1 88 ? 4.758 -9.678 -2.598 1.00 58.09 88 GLY A CA 1
ATOM 662 C C . GLY A 1 88 ? 4.565 -11.121 -3.061 1.00 58.09 88 GLY A C 1
ATOM 663 O O . GLY A 1 88 ? 5.035 -11.490 -4.137 1.00 58.09 88 GLY A O 1
ATOM 664 N N . CYS A 1 89 ? 3.925 -11.948 -2.235 1.00 61.94 89 CYS A N 1
ATOM 665 C CA . CYS A 1 89 ? 3.555 -13.317 -2.572 1.00 61.94 89 CYS A CA 1
ATOM 666 C C . CYS A 1 89 ? 2.725 -13.309 -3.865 1.00 61.94 89 CYS A C 1
ATOM 668 O O . CYS A 1 89 ? 1.518 -13.066 -3.858 1.00 61.94 89 CYS A O 1
ATOM 670 N N . GLY A 1 90 ? 3.418 -13.512 -4.986 1.00 55.81 90 GLY A N 1
ATOM 671 C CA . GLY A 1 90 ? 2.859 -13.624 -6.319 1.00 55.81 90 GLY A CA 1
ATOM 672 C C . GLY A 1 90 ? 2.031 -14.892 -6.404 1.00 55.81 90 GLY A C 1
ATOM 673 O O . GLY A 1 90 ? 2.532 -15.933 -6.804 1.00 55.81 90 GLY A O 1
ATOM 674 N N . CYS A 1 91 ? 0.772 -14.793 -5.995 1.00 42.97 91 CYS A N 1
ATOM 675 C CA . CYS A 1 91 ? -0.257 -15.772 -6.298 1.00 42.97 91 CYS A CA 1
ATOM 676 C C . CYS A 1 91 ? -1.161 -15.163 -7.375 1.00 42.97 91 CYS A C 1
ATOM 678 O O . CYS A 1 91 ? -2.137 -14.465 -7.061 1.00 42.97 91 CYS A O 1
ATOM 680 N N . TYR A 1 92 ? -0.775 -15.388 -8.630 1.00 45.16 92 TYR A N 1
ATOM 681 C CA . TYR A 1 92 ? -1.723 -15.656 -9.708 1.00 45.16 92 TYR A CA 1
ATOM 682 C C . TYR A 1 92 ? -1.854 -17.172 -9.860 1.00 45.16 92 TYR A C 1
ATOM 684 O O . TYR A 1 92 ? -0.857 -17.872 -9.574 1.00 45.16 92 TYR A O 1
#

pLDDT: mean 70.26, std 11.6, range [42.97, 88.69]

InterPro domains:
  IPR025362 Domain of unknown function DUF4266 [PF14086] (43-91)

Radius of gyration: 30.84 Å; chains: 1; bounding box: 72×53×70 Å

Secondary structure (DSSP, 8-state):
--PPPPPPS--------HHHHHHHHHHHHHHHHHHHHTT-----TTTHHHHS-GGG-S-S-HHHHHHHHHHHHHHSTTT-------------

Foldseek 3Di:
DDDDDDDDPPPPPPPDPPVNVVVVVVVVVVVVVVVVVVPDDDDDPVCCVVVVDLVNDPPNDVPVVVVVQVVCCVVCVPVDGPPPPPPDPPDD

Organism: NCBI:txid1760988